Protein 6M33 (pdb70)

B-factor: mean 165.27, std 33.91, range [105.18, 269.13]

Organism: Homo sapiens (NCBI:txid9606)

Radius of gyration: 17.11 Å; Cα contacts (8 Å, |Δi|>4): 125; chains: 2; bounding box: 46×39×47 Å

Secondary structure (DSSP, 8-state):
-PPPHHHHHHHHHHHT-----SHHHHHHHHHHHHHHHHHHHHTT--HHHHHHHHHHHHHTT-HHHHHHHHHHHHHHHT-----HHHHHHHHHT-/-HHHHHHHHHHHHHHHHHHHHHHHTT----HHHHHHHHHHHHHT--HHHHHHHHHHHHHHHHHHH-

Sequence (160 aa):
SMASITQLFDDLCEALLPARSVNRKRAKRSLKKVAYNALFTNLFQARNKILMLSFDLRVGGLGPKADRLEELVEELEAAPLLVGSVLDLLVQLAAAAAAANLNAVRET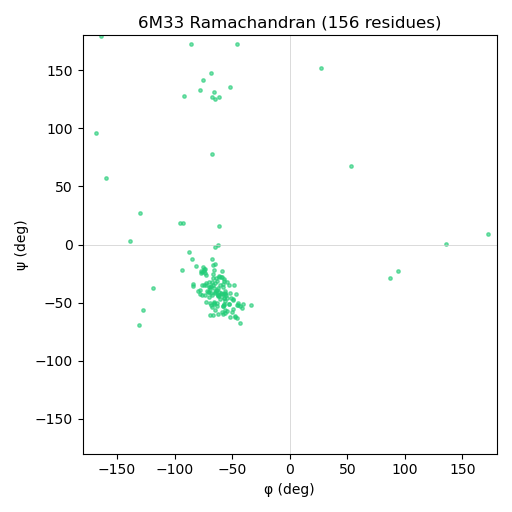MDVLLEISRILNTGLDMETLSICVRLCEQGINPEALSSVIKELRKATEALKA

Foldseek 3Di:
DDDDVVVVLLVVLVVPQPDVPDVSVVVSVVSSVCVVVVVVVVVPVACVLVLVVLVVCVVVVNPVVSVVSVVVVVVVVVDPPDPRVPRVVVSVVD/DVVVVVVVVVCVVVLVVVQVVCVVVPLVDDSVVVVVVVVCVVVPNDPVVVSVVVVVVVVVCVVVVD

Nearest PDB structures (foldseek):
  6m33-assembly1_A  TM=1.011E+00  e=8.907E-13  Homo sapiens
  9eoj-assembly1_D  TM=9.718E-01  e=5.049E-05  Xenopus laevis

Solvent-accessible surface area: 9918 Å² total; per-residue (Å²): 174,101,41,68,66,71,96,4,2,21,63,1,0,99,18,37,47,39,112,241,31,100,125,132,78,171,8,71,138,43,5,51,96,46,0,57,89,13,14,98,85,45,92,157,204,95,146,97,134,4,82,93,42,8,109,74,29,99,116,50,61,83,17,103,68,0,77,124,2,84,84,5,12,122,88,20,112,78,60,159,116,102,77,44,46,7,17,60,0,0,24,78,13,56,129,84,79,74,60,57,68,103,67,41,29,112,124,45,37,71,31,10,14,48,0,0,146,32,12,116,3,62,10,74,80,99,8,0,25,18,3,23,102,0,14,85,82,64,20,62,19,90,2,0,1,24,0,4,87,72,0,80,108,32,21,104,63,93,145,122

InterPro domains:
  IPR007259 Gamma-tubulin complex component protein [PTHR19302] (195-1817)
  IPR040457 Gamma tubulin complex component, C-terminal [PF04130] (1513-1816)
  IPR041470 Gamma tubulin complex component protein, N-terminal [PF17681] (353-621)
  IPR042241 Gamma tubulin complex component, C-terminal domain superfamily [G3DSA:1.20.120.1900] (1513-1815)
  IPR045818 Gamma-tubulin complex component 6, N-terminal [PF19340] (28-342)

GO terms:
  GO:0005813 centrosome (C, IDA)
  GO:0005829 cytosol (C, TAS)
  GO:0008017 microtubule binding (F, IDA)
  GO:0000931 gamma-tubulin ring complex (C, IDA)
  GO:0007020 microtubule nucleation (P, IDA)
  GO:0016020 membrane (C, HDA)

Structure (mmCIF, N/CA/C/O backbone):
data_6M33
#
_entry.id   6M33
#
_cell.length_a   69.466
_cell.length_b   69.466
_cell.length_c   118.186
_cell.angle_alpha   90.000
_cell.angle_beta   90.000
_cell.angle_gamma   120.000
#
_symmetry.space_group_name_H-M   'P 32 2 1'
#
loop_
_entity.id
_entity.type
_entity.pdbx_description
1 polymer 'Gamma-tubulin complex component 6'
2 polymer 'Mitotic-spindle organizing protein 1'
#
loop_
_atom_site.group_PDB
_atom_site.id
_atom_site.type_symbol
_atom_site.label_atom_id
_atom_site.label_alt_id
_atom_site.label_comp_id
_atom_site.label_asym_id
_atom_site.label_entity_id
_atom_site.label_seq_id
_atom_site.pdbx_PDB_ins_code
_atom_site.Cartn_x
_atom_site.Cartn_y
_atom_site.Cartn_z
_atom_site.occupancy
_atom_site.B_iso_or_equiv
_atom_site.auth_seq_id
_atom_site.auth_comp_id
_atom_site.auth_asym_id
_atom_site.auth_atom_id
_atom_site.pdbx_PDB_model_num
ATOM 1 N N . SER A 1 5 ? 36.04052 -13.79339 33.42015 1.000 191.25916 0 SER A N 1
ATOM 2 C CA . SER A 1 5 ? 35.57364 -15.07643 32.90495 1.000 193.40842 0 SER A CA 1
ATOM 3 C C . SER A 1 5 ? 35.47874 -15.03145 31.37619 1.000 190.64552 0 SER A C 1
ATOM 4 O O . SER A 1 5 ? 36.44995 -15.30412 30.65773 1.000 197.33690 0 SER A O 1
ATOM 7 N N . MET A 1 6 ? 34.31072 -14.68680 30.85517 1.000 191.63646 1 MET A N 1
ATOM 8 C CA . MET A 1 6 ? 34.25534 -14.45295 29.42820 1.000 181.92153 1 MET A CA 1
ATOM 9 C C . MET A 1 6 ? 35.04297 -13.19469 29.07018 1.000 175.75466 1 MET A C 1
ATOM 10 O O . MET A 1 6 ? 35.12566 -12.23573 29.84133 1.000 179.66041 1 MET A O 1
ATOM 15 N N . ALA A 1 7 ? 35.62994 -13.21701 27.87897 1.000 178.15203 2 ALA A N 1
ATOM 16 C CA . ALA A 1 7 ? 36.58618 -12.20295 27.46504 1.000 173.16401 2 ALA A CA 1
ATOM 17 C C . ALA A 1 7 ? 35.88987 -10.89705 27.10911 1.000 165.12054 2 ALA A C 1
ATOM 18 O O . ALA A 1 7 ? 34.79872 -10.88839 26.52775 1.000 160.59220 2 ALA A O 1
ATOM 20 N N . SER A 1 8 ? 36.53579 -9.79216 27.47771 1.000 161.20348 3 SER A N 1
ATOM 21 C CA . SER A 1 8 ? 36.11064 -8.46839 27.05317 1.000 149.69408 3 SER A CA 1
ATOM 22 C C . SER A 1 8 ? 35.93951 -8.42362 25.54303 1.000 143.40213 3 SER A C 1
ATOM 23 O O . SER A 1 8 ? 36.77276 -8.93509 24.78961 1.000 151.11337 3 SER A O 1
ATOM 26 N N . ILE A 1 9 ? 34.84102 -7.82164 25.08850 1.000 145.25799 4 ILE A N 1
ATOM 27 C CA . ILE A 1 9 ? 34.55502 -7.88365 23.66277 1.000 141.55864 4 ILE A CA 1
ATOM 28 C C . ILE A 1 9 ? 35.58127 -7.10928 22.85008 1.000 147.05265 4 ILE A C 1
ATOM 29 O O . ILE A 1 9 ? 35.68777 -7.31118 21.63390 1.000 146.70980 4 ILE A O 1
ATOM 34 N N . THR A 1 10 ? 36.32739 -6.21927 23.50575 1.000 141.89737 5 THR A N 1
ATOM 35 C CA . THR A 1 10 ? 37.59619 -5.73124 22.98228 1.000 143.97237 5 THR A CA 1
ATOM 36 C C . THR A 1 10 ? 38.46756 -6.87655 22.50638 1.000 151.97049 5 THR A C 1
ATOM 37 O O . THR A 1 10 ? 38.81410 -6.97471 21.32010 1.000 150.08301 5 THR A O 1
ATOM 41 N N . GLN A 1 11 ? 38.84249 -7.75244 23.43860 1.000 156.77564 6 GLN A N 1
ATOM 42 C CA . GLN A 1 11 ? 39.77352 -8.81502 23.10002 1.000 162.90675 6 GLN A CA 1
ATOM 43 C C . GLN A 1 11 ? 39.15978 -9.80568 22.12702 1.000 150.32648 6 GLN A C 1
ATOM 44 O O . GLN A 1 11 ? 39.89306 -10.44014 21.36516 1.000 153.08241 6 GLN A O 1
ATOM 50 N N . LEU A 1 12 ? 37.83292 -9.91975 22.10348 1.000 153.17866 7 LEU A N 1
ATOM 51 C CA . LEU A 1 12 ? 37.18836 -10.73344 21.07929 1.000 143.64190 7 LEU A CA 1
ATOM 52 C C . LEU A 1 12 ? 37.44375 -10.16494 19.68837 1.000 134.01576 7 LEU A C 1
ATOM 53 O O . LEU A 1 12 ? 37.90172 -10.87545 18.79018 1.000 135.64173 7 LEU A O 1
ATOM 58 N N . PHE A 1 13 ? 37.15062 -8.87957 19.49334 1.000 129.12022 8 PHE A N 1
ATOM 59 C CA . PHE A 1 13 ? 37.50817 -8.21978 18.24225 1.000 133.28064 8 PHE A CA 1
ATOM 60 C C . PHE A 1 13 ? 39.00029 -8.31920 17.94916 1.000 143.50797 8 PHE A C 1
ATOM 61 O O . PHE A 1 13 ? 39.39725 -8.53262 16.79810 1.000 142.35885 8 PHE A O 1
ATOM 69 N N . ASP A 1 14 ? 39.84585 -8.12948 18.96649 1.000 146.50454 9 ASP A N 1
ATOM 70 C CA . ASP A 1 14 ? 41.27535 -8.33702 18.75932 1.000 153.06527 9 ASP A CA 1
ATOM 71 C C . ASP A 1 14 ? 41.54294 -9.72739 18.21221 1.000 144.03539 9 ASP A C 1
ATOM 72 O O . ASP A 1 14 ? 42.33923 -9.89213 17.28622 1.000 144.03634 9 ASP A O 1
ATOM 77 N N . ASP A 1 15 ? 40.87945 -10.74134 18.77000 1.000 145.16618 10 ASP A N 1
ATOM 78 C CA . ASP A 1 15 ? 41.15141 -12.10699 18.35126 1.000 146.57413 10 ASP A CA 1
ATOM 79 C C . ASP A 1 15 ? 40.63955 -12.35828 16.95292 1.000 139.33916 10 ASP A C 1
ATOM 80 O O . ASP A 1 15 ? 41.29224 -13.05363 16.17229 1.000 142.83318 10 ASP A O 1
ATOM 85 N N . LEU A 1 16 ? 39.50397 -11.76046 16.61255 1.000 137.17654 11 LEU A N 1
ATOM 86 C CA . LEU A 1 16 ? 38.92859 -11.92325 15.28664 1.000 132.08539 11 LEU A CA 1
ATOM 87 C C . LEU A 1 16 ? 39.78283 -11.25641 14.21590 1.000 135.06010 11 LEU A C 1
ATOM 88 O O . LEU A 1 16 ? 39.95309 -11.80153 13.12271 1.000 135.93809 11 LEU A O 1
ATOM 93 N N . CYS A 1 17 ? 40.29293 -10.05932 14.49495 1.000 138.25209 12 CYS A N 1
ATOM 94 C CA . CYS A 1 17 ? 41.21854 -9.41395 13.57111 1.000 138.44970 12 CYS A CA 1
ATOM 95 C C . CYS A 1 17 ? 42.41653 -10.30321 13.33309 1.000 145.08249 12 CYS A C 1
ATOM 96 O O . CYS A 1 17 ? 42.76107 -10.61324 12.18650 1.000 154.48765 12 CYS A O 1
ATOM 99 N N . GLU A 1 18 ? 43.05526 -10.73385 14.42130 1.000 144.00740 13 GLU A N 1
ATOM 100 C CA . GLU A 1 18 ? 44.15338 -11.68579 14.33062 1.000 152.47812 13 GLU A CA 1
ATOM 101 C C . GLU A 1 18 ? 43.72271 -12.98286 13.65546 1.000 148.02618 13 GLU A C 1
ATOM 102 O O . GLU A 1 18 ? 44.51379 -13.59371 12.92322 1.000 141.58640 13 GLU A O 1
ATOM 108 N N . ALA A 1 19 ? 42.46512 -13.39588 13.87185 1.000 148.93822 14 ALA A N 1
ATOM 109 C CA . ALA A 1 19 ? 41.93870 -14.62791 13.28776 1.000 148.19614 14 ALA A CA 1
ATOM 110 C C . ALA A 1 19 ? 41.94099 -14.59811 11.76894 1.000 154.58190 14 ALA A C 1
ATOM 111 O O . ALA A 1 19 ? 42.00971 -15.65629 11.12950 1.000 163.77663 14 ALA A O 1
ATOM 113 N N . LEU A 1 20 ? 41.84062 -13.41402 11.16933 1.000 152.90881 15 LEU A N 1
ATOM 114 C CA . LEU A 1 20 ?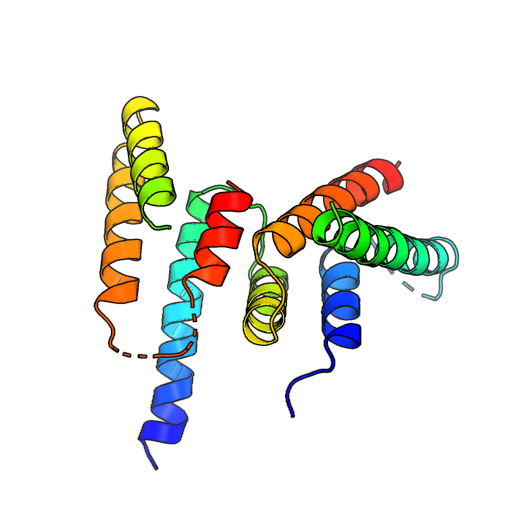 41.94929 -13.30091 9.72270 1.000 154.09727 15 LEU A CA 1
ATOM 115 C C . LEU A 1 20 ? 42.94736 -12.21766 9.35026 1.000 162.92688 15 LEU A C 1
ATOM 116 O O . LEU A 1 20 ? 42.85823 -11.60227 8.28277 1.000 168.22628 15 LEU A O 1
ATOM 121 N N . LEU A 1 21 ? 43.90298 -11.98542 10.22887 1.000 162.49647 16 LEU A N 1
ATOM 122 C CA . LEU A 1 21 ? 45.08108 -11.23158 9.85340 1.000 167.33429 16 LEU A CA 1
ATOM 123 C C . LEU A 1 21 ? 45.81153 -11.98978 8.74096 1.000 178.07513 16 LEU A C 1
ATOM 124 O O . LEU A 1 21 ? 46.06943 -13.19301 8.88820 1.000 182.08569 16 LEU A O 1
ATOM 129 N N . PRO A 1 22 ? 46.11549 -11.34725 7.60531 1.000 177.19761 17 PRO A N 1
ATOM 130 C CA . PRO A 1 22 ? 46.90167 -12.02942 6.55589 1.000 183.15550 17 PRO A CA 1
ATOM 131 C C . PRO A 1 22 ? 48.38553 -12.07365 6.90059 1.000 186.57522 17 PRO A C 1
ATOM 132 O O . PRO A 1 22 ? 48.97042 -11.06463 7.30392 1.000 188.55465 17 PRO A O 1
ATOM 136 N N . ALA A 1 23 ? 48.97989 -13.25996 6.74135 1.000 189.17850 18 ALA A N 1
ATOM 137 C CA . ALA A 1 23 ? 50.41884 -13.52746 6.93164 1.000 201.73597 18 ALA A CA 1
ATOM 138 C C . ALA A 1 23 ? 51.15589 -12.60482 7.91530 1.000 209.20280 18 ALA A C 1
ATOM 139 O O . ALA A 1 23 ? 50.83119 -12.53612 9.10433 1.000 208.08583 18 ALA A O 1
ATOM 141 N N . ARG A 1 31 ? 58.91172 -9.97570 15.25999 1.000 259.52342 26 ARG A N 1
ATOM 142 C CA . ARG A 1 31 ? 58.32766 -8.63799 15.23690 1.000 253.84614 26 ARG A CA 1
ATOM 143 C C . ARG A 1 31 ? 58.07567 -8.21480 13.78376 1.000 245.26837 26 ARG A C 1
ATOM 144 O O . ARG A 1 31 ? 58.47067 -8.91999 12.85458 1.000 249.91789 26 ARG A O 1
ATOM 152 N N . SER A 1 32 ? 57.39954 -7.08486 13.59371 1.000 244.05263 27 SER A N 1
ATOM 153 C CA . SER A 1 32 ? 57.16742 -6.50511 12.27288 1.000 234.58066 27 SER A CA 1
ATOM 154 C C . SER A 1 32 ? 56.72386 -5.05759 12.47004 1.000 224.89750 27 SER A C 1
ATOM 155 O O . SER A 1 32 ? 56.61770 -4.57101 13.59898 1.000 226.15668 27 SER A O 1
ATOM 158 N N . VAL A 1 33 ? 56.48284 -4.36390 11.35827 1.000 223.67198 28 VAL A N 1
ATOM 159 C CA . VAL A 1 33 ? 55.98078 -2.99256 11.39001 1.000 215.20574 28 VAL A CA 1
ATOM 160 C C . VAL A 1 33 ? 54.74770 -2.89203 10.50885 1.000 205.69327 28 VAL A C 1
ATOM 161 O O . VAL A 1 33 ? 53.68098 -2.46310 10.95812 1.000 199.30387 28 VAL A O 1
ATOM 165 N N . ASN A 1 34 ? 54.88968 -3.27126 9.24025 1.000 209.53638 29 ASN A N 1
ATOM 166 C CA . ASN A 1 34 ? 53.72864 -3.28591 8.36532 1.000 205.06443 29 ASN A CA 1
ATOM 167 C C . ASN A 1 34 ? 52.66890 -4.24529 8.88845 1.000 198.27159 29 ASN A C 1
ATOM 168 O O . ASN A 1 34 ? 51.47227 -3.96174 8.77817 1.000 191.70004 29 ASN A O 1
ATOM 173 N N . ARG A 1 35 ? 53.08337 -5.36137 9.49587 1.000 201.58625 30 ARG A N 1
ATOM 174 C CA . ARG A 1 35 ? 52.11214 -6.26651 10.10551 1.000 200.31432 30 ARG A CA 1
ATOM 175 C C . ARG A 1 35 ? 51.41471 -5.61016 11.28428 1.000 197.32216 30 ARG A C 1
ATOM 176 O O . ARG A 1 35 ? 50.21472 -5.81652 11.49992 1.000 189.37026 30 ARG A O 1
ATOM 184 N N . LYS A 1 36 ? 52.14996 -4.81900 12.06078 1.000 200.52338 31 LYS A N 1
ATOM 185 C CA . LYS A 1 36 ? 51.57011 -4.23365 13.26318 1.000 199.07086 31 LYS A CA 1
ATOM 186 C C . LYS A 1 36 ? 50.68349 -3.04280 12.92580 1.000 192.22615 31 LYS A C 1
ATOM 187 O O . LYS A 1 36 ? 49.58457 -2.90954 13.47529 1.000 186.65946 31 LYS A O 1
ATOM 193 N N . ARG A 1 37 ? 51.13625 -2.17811 12.01382 1.000 195.93336 32 ARG A N 1
ATOM 194 C CA . ARG A 1 37 ? 50.30035 -1.06648 11.57276 1.000 188.67486 32 ARG A CA 1
ATOM 195 C C . ARG A 1 37 ? 49.05186 -1.57573 10.86172 1.000 182.95963 32 ARG A C 1
ATOM 196 O O . ARG A 1 37 ? 47.99810 -0.92656 10.91187 1.000 182.82769 32 ARG A O 1
ATOM 204 N N . ALA A 1 38 ? 49.14603 -2.75062 10.23143 1.000 183.55199 33 ALA A N 1
ATOM 205 C CA . ALA A 1 38 ? 47.97914 -3.37248 9.61429 1.000 176.03545 33 ALA A CA 1
ATOM 206 C C . ALA A 1 38 ? 46.93955 -3.75803 10.66142 1.000 163.76267 33 ALA A C 1
ATOM 207 O O . ALA A 1 38 ? 45.77986 -3.33907 10.58238 1.000 155.96672 33 ALA A O 1
ATOM 209 N N . LYS A 1 39 ? 47.34010 -4.56496 11.64650 1.000 163.54619 34 LYS A N 1
ATOM 210 C CA . LYS A 1 39 ? 46.44519 -4.94005 12.74130 1.000 168.64259 34 LYS A CA 1
ATOM 211 C C . LYS A 1 39 ? 45.67827 -3.73169 13.28527 1.000 172.40646 34 LYS A C 1
ATOM 212 O O . LYS A 1 39 ? 44.44583 -3.76737 13.40418 1.000 168.77904 34 LYS A O 1
ATOM 218 N N . ARG A 1 40 ? 46.39688 -2.64314 13.60320 1.000 167.12364 35 ARG A N 1
ATOM 219 C CA . ARG A 1 40 ? 45.74855 -1.42464 14.09171 1.000 167.89643 35 ARG A CA 1
ATOM 220 C C . ARG A 1 40 ? 44.69090 -0.92069 13.11492 1.000 161.52866 35 ARG A C 1
ATOM 221 O O . ARG A 1 40 ? 43.61049 -0.47956 13.52840 1.000 161.27038 35 ARG A O 1
ATOM 229 N N . SER A 1 41 ? 44.98806 -0.96514 11.81500 1.000 167.64194 36 SER A N 1
ATOM 230 C CA . SER A 1 41 ? 43.99678 -0.56367 10.82715 1.000 157.12295 36 SER A CA 1
ATOM 231 C C . SER A 1 41 ? 42.91119 -1.62056 10.67327 1.000 144.44688 36 SER A C 1
ATOM 232 O O . SER A 1 41 ? 41.74465 -1.28039 10.44690 1.000 141.53406 36 SER A O 1
ATOM 235 N N . LEU A 1 42 ? 43.26545 -2.90754 10.78740 1.000 151.18257 37 LEU A N 1
ATOM 236 C CA . LEU A 1 42 ? 42.22554 -3.93127 10.79052 1.000 142.89275 37 LEU A CA 1
ATOM 237 C C . LEU A 1 42 ? 41.22670 -3.66807 11.89885 1.000 137.83142 37 LEU A C 1
ATOM 238 O O . LEU A 1 42 ? 40.01353 -3.74225 11.68386 1.000 132.95319 37 LEU A O 1
ATOM 243 N N . LYS A 1 43 ? 41.72347 -3.36904 13.10245 1.000 139.27496 38 LYS A N 1
ATOM 244 C CA . LYS A 1 43 ? 40.82493 -2.99646 14.19043 1.000 135.51650 38 LYS A CA 1
ATOM 245 C C . LYS A 1 43 ? 40.01881 -1.76437 13.82635 1.000 134.21636 38 LYS A C 1
ATOM 246 O O . LYS A 1 43 ? 38.81357 -1.70572 14.08597 1.000 130.34844 38 LYS A O 1
ATOM 252 N N . LYS A 1 44 ? 40.66430 -0.78210 13.19217 1.000 141.47907 39 LYS A N 1
ATOM 253 C CA . LYS A 1 44 ? 39.98575 0.46686 12.86503 1.000 137.20534 39 LYS A CA 1
ATOM 254 C C . LYS A 1 44 ? 38.89181 0.25625 11.82785 1.000 137.50355 39 LYS A C 1
ATOM 255 O O . LYS A 1 44 ? 37.84137 0.90566 11.90024 1.000 134.48196 39 LYS A O 1
ATOM 261 N N . VAL A 1 45 ? 39.08541 -0.66213 10.88024 1.000 136.17895 40 VAL A N 1
ATOM 262 C CA . VAL A 1 45 ? 37.96077 -0.98362 10.01052 1.000 140.83612 40 VAL A CA 1
ATOM 263 C C . VAL A 1 45 ? 36.89962 -1.72791 10.80660 1.000 145.16860 40 VAL A C 1
ATOM 264 O O . VAL A 1 45 ? 35.69940 -1.50739 10.62059 1.000 145.69342 40 VAL A O 1
ATOM 268 N N . ALA A 1 46 ? 37.32022 -2.59043 11.73352 1.000 145.29509 41 ALA A N 1
ATOM 269 C CA . ALA A 1 46 ? 36.35469 -3.40336 12.45693 1.000 132.77731 41 ALA A CA 1
ATOM 270 C C . ALA A 1 46 ? 35.45836 -2.53089 13.32298 1.000 130.98503 41 ALA A C 1
ATOM 271 O O . ALA A 1 46 ? 34.22437 -2.60680 13.23556 1.000 126.55303 41 ALA A O 1
ATOM 273 N N . TYR A 1 47 ? 36.06422 -1.66118 14.13930 1.000 131.36740 42 TYR A N 1
ATOM 274 C CA . TYR A 1 47 ? 35.27010 -0.86774 15.07236 1.000 134.80198 42 TYR A CA 1
ATOM 275 C C . TYR A 1 47 ? 34.41666 0.14490 14.33050 1.000 136.19477 42 TYR A C 1
ATOM 276 O O . TYR A 1 47 ? 33.19706 0.21641 14.53833 1.000 136.24224 42 TYR A O 1
ATOM 285 N N . ASN A 1 48 ? 35.03898 0.93245 13.45091 1.000 135.77149 43 ASN A N 1
ATOM 286 C CA . ASN A 1 48 ? 34.28501 1.96120 12.74899 1.000 133.29189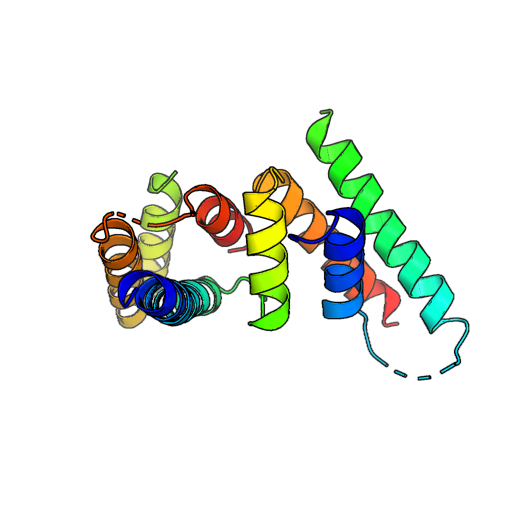 43 ASN A CA 1
ATOM 287 C C . ASN A 1 48 ? 33.14948 1.36726 11.93876 1.000 130.05608 43 ASN A C 1
ATOM 288 O O . ASN A 1 48 ? 32.14166 2.03692 11.70437 1.000 129.88708 43 ASN A O 1
ATOM 293 N N . ALA A 1 49 ? 33.29580 0.11924 11.49937 1.000 135.65340 44 ALA A N 1
ATOM 294 C CA . ALA A 1 49 ? 32.24641 -0.50141 10.71050 1.000 140.27063 44 ALA A CA 1
ATOM 295 C C . ALA A 1 49 ? 31.09727 -0.92080 11.59212 1.000 144.54715 44 ALA A C 1
ATOM 296 O O . ALA A 1 49 ? 29.93182 -0.73905 11.22606 1.000 148.53257 44 ALA A O 1
ATOM 298 N N . LEU A 1 50 ? 31.41071 -1.51405 12.74116 1.000 146.25780 45 LEU A N 1
ATOM 299 C CA . LEU A 1 50 ? 30.37520 -1.74970 13.73044 1.000 143.01165 45 LEU A CA 1
ATOM 300 C C . LEU A 1 50 ? 29.66608 -0.44234 14.04662 1.000 143.35914 45 LEU A C 1
ATOM 301 O O . LEU A 1 50 ? 28.43298 -0.36150 14.02940 1.000 143.82359 45 LEU A O 1
ATOM 306 N N . PHE A 1 51 ? 30.44396 0.61318 14.25492 1.000 135.75104 46 PHE A N 1
ATOM 307 C CA . PHE A 1 51 ? 29.88757 1.84033 14.79401 1.000 142.59505 46 PHE A CA 1
ATOM 308 C C . PHE A 1 51 ? 28.97299 2.52518 13.79229 1.000 147.83907 46 PHE A C 1
ATOM 309 O O . PHE A 1 51 ? 27.93825 3.08070 14.16783 1.000 154.30919 46 PHE A O 1
ATOM 317 N N . THR A 1 52 ? 29.32872 2.50510 12.51582 1.000 145.72754 47 THR A N 1
ATOM 318 C CA . THR A 1 52 ? 28.42782 3.10194 11.54318 1.000 161.01637 47 THR A CA 1
ATOM 319 C C . THR A 1 52 ? 27.14785 2.29040 11.44668 1.000 167.82572 47 THR A C 1
ATOM 320 O O . THR A 1 52 ? 26.04790 2.82594 11.64216 1.000 175.58245 47 THR A O 1
ATOM 324 N N . ASN A 1 53 ? 27.28219 0.98121 11.20738 1.000 163.36154 48 ASN A N 1
ATOM 325 C CA . ASN A 1 53 ? 26.12354 0.13039 10.97083 1.000 163.84455 48 ASN A CA 1
ATOM 326 C C . ASN A 1 53 ? 25.10750 0.23712 12.09970 1.000 163.37669 48 ASN A C 1
ATOM 327 O O . ASN A 1 53 ? 23.89963 0.14495 11.86228 1.000 167.17991 48 ASN A O 1
ATOM 332 N N . LEU A 1 54 ? 25.54687 0.46419 13.32738 1.000 160.41981 49 LEU A N 1
ATOM 333 C CA . LEU A 1 54 ? 24.55408 0.47605 14.38000 1.000 164.75433 49 LEU A CA 1
ATOM 334 C C . LEU A 1 54 ? 24.06539 1.89063 14.70243 1.000 170.55888 49 LEU A C 1
ATOM 335 O O . LEU A 1 54 ? 23.46446 2.10258 15.76454 1.000 178.04224 49 LEU A O 1
ATOM 340 N N . PHE A 1 55 ? 24.27600 2.86522 13.80394 1.000 173.03199 50 PHE A N 1
ATOM 341 C CA . PHE A 1 55 ? 23.72454 4.19571 14.07178 1.000 173.11134 50 PHE A CA 1
ATOM 342 C C . PHE A 1 55 ? 22.72224 4.63853 13.02105 1.000 175.53545 50 PHE A C 1
ATOM 343 O O . PHE A 1 55 ? 21.73230 5.30579 13.35490 1.000 181.52445 50 PHE A O 1
ATOM 351 N N . GLN A 1 56 ? 22.97197 4.30075 11.75880 1.000 180.17946 51 GLN A N 1
ATOM 352 C CA . GLN A 1 56 ? 22.00436 4.45044 10.66670 1.000 182.78851 51 GLN A CA 1
ATOM 353 C C . GLN A 1 56 ? 22.55720 3.69874 9.46878 1.000 172.83244 51 GLN A C 1
ATOM 354 O O . GLN A 1 56 ? 23.67757 3.19003 9.52031 1.000 163.92836 51 GLN A O 1
ATOM 360 N N . ALA A 1 71 ? 13.12264 -14.92663 10.88571 1.000 189.18874 66 ALA A N 1
ATOM 361 C CA . ALA A 1 71 ? 14.45028 -15.41381 11.25908 1.000 186.43100 66 ALA A CA 1
ATOM 362 C C . ALA A 1 71 ? 14.83522 -16.65712 10.44730 1.000 191.91921 66 ALA A C 1
ATOM 363 O O . ALA A 1 71 ? 15.73693 -16.62108 9.60002 1.000 184.56187 66 ALA A O 1
ATOM 365 N N . ARG A 1 72 ? 14.14036 -17.76313 10.72309 1.000 191.23062 67 ARG A N 1
ATOM 366 C CA . ARG A 1 72 ? 14.36051 -19.00331 9.98664 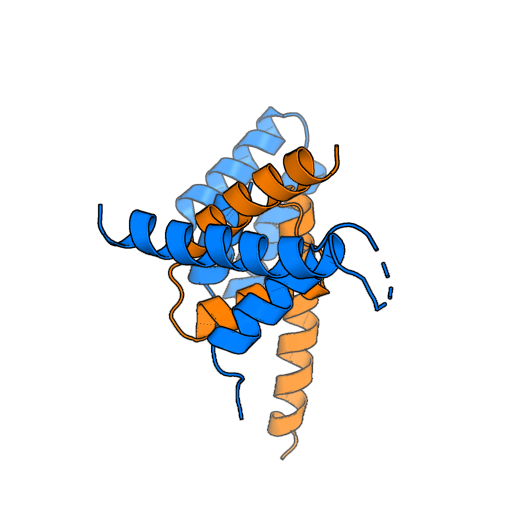1.000 193.80821 67 ARG A CA 1
ATOM 367 C C . ARG A 1 72 ? 13.74951 -18.95080 8.58809 1.000 193.12145 67 ARG A C 1
ATOM 368 O O . ARG A 1 72 ? 14.13891 -19.74541 7.72311 1.000 194.83382 67 ARG A O 1
ATOM 376 N N . ASN A 1 73 ? 12.80007 -18.03397 8.35634 1.000 198.35188 68 ASN A N 1
ATOM 377 C CA . ASN A 1 73 ? 12.31016 -17.73564 7.01050 1.000 194.74246 68 ASN A CA 1
ATOM 378 C C . ASN A 1 73 ? 13.45373 -17.69350 6.01309 1.000 181.01293 68 ASN A C 1
ATOM 379 O O . ASN A 1 73 ? 13.45494 -18.40651 5.00439 1.000 188.46358 68 ASN A O 1
ATOM 384 N N . LYS A 1 74 ? 14.44840 -16.86083 6.31242 1.000 188.18673 69 LYS A N 1
ATOM 385 C CA . LYS A 1 74 ? 15.59349 -16.69539 5.43043 1.000 177.21651 69 LYS A CA 1
ATOM 386 C C . LYS A 1 74 ? 16.28048 -18.02865 5.15596 1.000 163.23172 69 LYS A C 1
ATOM 387 O O . LYS A 1 74 ? 16.52701 -18.38371 4.00029 1.000 164.69012 69 LYS A O 1
ATOM 393 N N . ILE A 1 75 ? 16.56387 -18.80301 6.20194 1.000 164.81880 70 ILE A N 1
ATOM 394 C CA . ILE A 1 75 ? 17.37609 -19.99410 6.00014 1.000 160.50693 70 ILE A CA 1
ATOM 395 C C . ILE A 1 75 ? 16.60533 -21.10447 5.29188 1.000 170.36544 70 ILE A C 1
ATOM 396 O O . ILE A 1 75 ? 17.22173 -21.99549 4.69693 1.000 173.46592 70 ILE A O 1
ATOM 401 N N . LEU A 1 76 ? 15.27186 -21.08862 5.32335 1.000 167.25057 71 LEU A N 1
ATOM 402 C CA . LEU A 1 76 ? 14.55836 -22.04999 4.49354 1.000 168.47387 71 LEU A CA 1
ATOM 403 C C . LEU A 1 76 ? 14.58874 -21.61772 3.04065 1.000 167.36034 71 LEU A C 1
ATOM 404 O O . LEU A 1 76 ? 14.66637 -22.45963 2.13986 1.000 173.21459 71 LEU A O 1
ATOM 409 N N . MET A 1 77 ? 14.54357 -20.31091 2.80021 1.000 163.48397 72 MET A N 1
ATOM 410 C CA . MET A 1 77 ? 14.58583 -19.82328 1.43323 1.000 166.65251 72 MET A CA 1
ATOM 411 C C . MET A 1 77 ? 15.94032 -20.09637 0.80149 1.000 163.78234 72 MET A C 1
ATOM 412 O O . MET A 1 77 ? 16.02017 -20.34537 -0.40326 1.000 167.81269 72 MET A O 1
ATOM 417 N N . LEU A 1 78 ? 17.01060 -20.08266 1.59380 1.000 166.32942 73 LEU A N 1
ATOM 418 C CA . LEU A 1 78 ? 18.29620 -20.52605 1.07131 1.000 160.97509 73 LEU A CA 1
ATOM 419 C C . LEU A 1 78 ? 18.25920 -21.99765 0.68318 1.000 155.30768 73 LEU A C 1
ATOM 420 O O . LEU A 1 78 ? 18.62923 -22.35182 -0.44076 1.000 164.37233 73 LEU A O 1
ATOM 425 N N . SER A 1 79 ? 17.78371 -22.86987 1.57484 1.000 153.86687 74 SER A N 1
ATOM 426 C CA . SER A 1 79 ? 17.73631 -24.28542 1.21550 1.000 153.06766 74 SER A CA 1
ATOM 427 C C . SER A 1 79 ? 16.91591 -24.50385 -0.05225 1.000 151.42811 74 SER A C 1
ATOM 428 O O . SER A 1 79 ? 17.20380 -25.41726 -0.83788 1.000 152.91116 74 SER A O 1
ATOM 431 N N . PHE A 1 80 ? 15.93320 -23.63993 -0.29460 1.000 147.86021 75 PHE A N 1
ATOM 432 C CA . PHE A 1 80 ? 15.17779 -23.69758 -1.53843 1.000 155.75999 75 PHE A CA 1
ATOM 433 C C . PHE A 1 80 ? 16.06443 -23.40793 -2.74428 1.000 155.70584 75 PHE A C 1
ATOM 434 O O . PHE A 1 80 ? 15.93669 -24.05050 -3.79178 1.000 160.60470 75 PHE A O 1
ATOM 442 N N . ASP A 1 81 ? 16.97191 -22.44636 -2.61363 1.000 151.71333 76 ASP A N 1
ATOM 443 C CA . ASP A 1 81 ? 17.76502 -22.02876 -3.75872 1.000 152.50863 76 ASP A CA 1
ATOM 444 C C . ASP A 1 81 ? 18.77450 -23.09532 -4.16715 1.000 149.15932 76 ASP A C 1
ATOM 445 O O . ASP A 1 81 ? 18.99184 -23.32066 -5.36776 1.000 150.62563 76 ASP A O 1
ATOM 450 N N . LEU A 1 82 ? 19.41826 -23.75271 -3.19856 1.000 144.29937 77 LEU A N 1
ATOM 451 C CA . LEU A 1 82 ? 20.24295 -24.89818 -3.56660 1.000 147.03067 77 LEU A CA 1
ATOM 452 C C . LEU A 1 82 ? 19.41593 -25.94341 -4.29447 1.000 148.02575 77 LEU A C 1
ATOM 453 O O . LEU A 1 82 ? 19.89578 -26.60160 -5.22528 1.000 150.16864 77 LEU A O 1
ATOM 458 N N . ARG A 1 83 ? 18.16603 -26.10981 -3.88286 1.000 143.25423 78 ARG A N 1
ATOM 459 C CA . ARG A 1 83 ? 17.30944 -27.03192 -4.59926 1.000 140.19062 78 ARG A CA 1
ATOM 460 C C . ARG A 1 83 ? 17.11972 -26.55804 -6.02205 1.000 144.24183 78 ARG A C 1
ATOM 461 O O . ARG A 1 83 ? 17.20907 -27.34729 -6.96759 1.000 152.45922 78 ARG A O 1
ATOM 469 N N . VAL A 1 84 ? 16.90050 -25.25936 -6.20452 1.000 143.84370 79 VAL A N 1
ATOM 470 C CA . VAL A 1 84 ? 16.80073 -24.75420 -7.56418 1.000 145.98423 79 VAL A CA 1
ATOM 471 C C . VAL A 1 84 ? 18.18109 -24.63217 -8.18405 1.000 151.69005 79 VAL A C 1
ATOM 472 O O . VAL A 1 84 ? 18.30965 -24.69039 -9.41639 1.000 151.04927 79 VAL A O 1
ATOM 476 N N . GLY A 1 85 ? 19.22769 -24.51708 -7.35286 1.000 150.04005 80 GLY A N 1
ATOM 477 C CA . GLY A 1 85 ? 20.59067 -24.66979 -7.82168 1.000 154.00623 80 GLY A CA 1
ATOM 478 C C . GLY A 1 85 ? 20.95825 -26.05046 -8.34047 1.000 156.79547 80 GLY A C 1
ATOM 479 O O . GLY A 1 85 ? 22.08494 -26.25996 -8.80051 1.000 159.82811 80 GLY A O 1
ATOM 480 N N . GLY A 1 86 ? 20.03713 -27.00800 -8.28333 1.000 151.53142 81 GLY A N 1
ATOM 481 C CA . GLY A 1 86 ? 20.38945 -28.38919 -8.52426 1.000 153.69971 81 GLY A CA 1
ATOM 482 C C . GLY A 1 86 ? 20.87243 -29.14356 -7.29579 1.000 150.72732 81 GLY A C 1
ATOM 483 O O . GLY A 1 86 ? 20.66589 -30.36405 -7.21557 1.000 154.11778 81 GLY A O 1
ATOM 484 N N . LEU A 1 87 ? 21.48633 -28.43090 -6.32944 1.000 157.24102 82 LEU A N 1
ATOM 485 C CA . LEU A 1 87 ? 22.06907 -29.00751 -5.10707 1.000 150.94005 82 LEU A CA 1
ATOM 486 C C . LEU A 1 87 ? 20.95897 -29.56865 -4.22004 1.000 147.36855 82 LEU A C 1
ATOM 487 O O . LEU A 1 87 ? 20.53344 -28.97166 -3.23304 1.000 137.55322 82 LEU A O 1
ATOM 492 N N . GLY A 1 88 ? 20.47403 -30.74265 -4.58788 1.000 157.56289 83 GLY A N 1
ATOM 493 C CA . GLY A 1 88 ? 19.50699 -31.43940 -3.77696 1.000 165.68251 83 GLY A CA 1
ATOM 494 C C . GLY A 1 88 ? 20.10833 -31.94632 -2.47718 1.000 166.96231 83 GLY A C 1
ATOM 495 O O . GLY A 1 88 ? 19.66696 -31.57941 -1.38126 1.000 161.96373 83 GLY A O 1
ATOM 496 N N . PRO A 1 89 ? 21.14182 -32.82469 -2.58154 1.000 172.10009 84 PRO A N 1
ATOM 497 C CA . PRO A 1 89 ? 21.77429 -33.39547 -1.38020 1.000 171.43413 84 PRO A CA 1
ATOM 498 C C . PRO A 1 89 ? 21.97362 -32.42464 -0.22512 1.000 160.90430 84 PRO A C 1
ATOM 499 O O . PRO A 1 89 ? 21.55894 -32.71348 0.89781 1.000 162.02000 84 PRO A O 1
ATOM 503 N N . LYS A 1 90 ? 22.57916 -31.26815 -0.47701 1.000 158.42395 85 LYS A N 1
ATOM 504 C CA . LYS A 1 90 ? 22.84743 -30.33685 0.61480 1.000 156.03747 85 LYS A CA 1
ATOM 505 C C . LYS A 1 90 ? 21.56554 -29.71536 1.15876 1.000 157.22185 85 LYS A C 1
ATOM 506 O O . LYS A 1 90 ? 21.34128 -29.70003 2.37488 1.000 159.62256 85 LYS A O 1
ATOM 512 N N . ALA A 1 91 ? 20.72331 -29.17471 0.27645 1.000 160.11458 86 ALA A N 1
ATOM 513 C CA . ALA A 1 91 ? 19.43756 -28.63229 0.70744 1.000 156.74675 86 ALA A CA 1
ATOM 514 C C . ALA A 1 91 ? 18.69841 -29.60927 1.61365 1.000 157.48524 86 ALA A C 1
ATOM 515 O O . ALA A 1 91 ? 17.99781 -29.18589 2.54285 1.000 152.06635 86 ALA A O 1
ATOM 517 N N . ASP A 1 92 ? 18.84912 -30.91675 1.35436 1.000 156.67729 87 ASP A N 1
ATOM 518 C CA . ASP A 1 92 ? 18.36386 -31.94076 2.27227 1.000 164.68029 87 ASP A CA 1
ATOM 519 C C . ASP A 1 92 ? 19.07291 -31.83210 3.60976 1.000 166.20883 87 ASP A C 1
ATOM 520 O O . ASP A 1 92 ? 18.43669 -31.62247 4.64926 1.000 168.74383 87 ASP A O 1
ATOM 525 N N . ARG A 1 93 ? 20.40248 -31.96835 3.59228 1.000 171.58555 88 ARG A N 1
ATOM 526 C CA . ARG A 1 93 ? 21.17505 -31.90654 4.82651 1.000 160.57816 88 ARG A CA 1
ATOM 527 C C . ARG A 1 93 ? 20.85893 -30.64573 5.62950 1.000 146.69945 88 ARG A C 1
ATOM 528 O O . ARG A 1 93 ? 20.49795 -30.73311 6.80496 1.000 136.45665 88 ARG A O 1
ATOM 536 N N . LEU A 1 94 ? 20.91336 -29.47542 4.98585 1.000 147.84414 89 LEU A N 1
ATOM 537 C CA . LEU A 1 94 ? 20.79561 -28.19617 5.68465 1.000 144.24129 89 LEU A CA 1
ATOM 538 C C . LEU A 1 94 ? 19.50401 -28.08297 6.48573 1.000 150.29793 89 LEU A C 1
ATOM 539 O O . LEU A 1 94 ? 19.51175 -27.59247 7.61651 1.000 147.68413 89 LEU A O 1
ATOM 544 N N . GLU A 1 95 ? 18.36810 -28.45503 5.89936 1.000 144.14198 90 GLU A N 1
ATOM 545 C CA . GLU A 1 95 ? 17.13252 -28.28544 6.65447 1.000 156.76420 90 GLU A CA 1
ATOM 546 C C . GLU A 1 95 ? 17.02192 -29.32381 7.75526 1.000 165.16100 90 GLU A C 1
ATOM 547 O O . GLU A 1 95 ? 16.32352 -29.09707 8.75313 1.000 170.29553 90 GLU A O 1
ATOM 553 N N . GLU A 1 96 ? 17.70290 -30.45738 7.58285 1.000 163.46386 91 GLU A N 1
ATOM 554 C CA . GLU A 1 96 ? 17.88467 -31.39570 8.67887 1.000 166.94013 91 GLU A CA 1
ATOM 555 C C . GLU A 1 96 ? 18.66064 -30.75977 9.83186 1.000 162.85662 91 GLU A C 1
ATOM 556 O O . GLU A 1 96 ? 18.31133 -30.95108 11.00025 1.000 172.58426 91 GLU A O 1
ATOM 562 N N . LEU A 1 97 ? 19.69869 -29.97955 9.53411 1.000 171.20312 92 LEU A N 1
ATOM 563 C CA . LEU A 1 97 ? 20.49510 -29.41760 10.61884 1.000 157.76688 92 LEU A CA 1
ATOM 564 C C . LEU A 1 97 ? 19.76444 -28.30357 11.36564 1.000 155.21816 92 LEU A C 1
ATOM 565 O O . LEU A 1 97 ? 19.92256 -28.17858 12.58287 1.000 158.94111 92 LEU A O 1
ATOM 570 N N . VAL A 1 98 ? 18.95522 -27.49502 10.68322 1.000 159.39753 93 VAL A N 1
ATOM 571 C CA . VAL A 1 98 ? 18.25316 -26.42326 11.38653 1.000 155.67854 93 VAL A CA 1
ATOM 572 C C . VAL A 1 98 ? 17.00950 -26.95952 12.08410 1.000 164.01354 93 VAL A C 1
ATOM 573 O O . VAL A 1 98 ? 16.49484 -26.33128 13.01959 1.000 163.72243 93 VAL A O 1
ATOM 577 N N . GLU A 1 99 ? 16.53193 -28.12890 11.67861 1.000 157.84480 94 GLU A N 1
ATOM 578 C CA . GLU A 1 99 ? 15.52965 -28.80947 12.48354 1.000 175.25916 94 GLU A CA 1
ATOM 579 C C . GLU A 1 99 ? 16.16486 -29.49237 13.69061 1.000 179.53143 94 GLU A C 1
ATOM 580 O O . GLU A 1 99 ? 15.60606 -29.46152 14.79205 1.000 184.15926 94 GLU A O 1
ATOM 586 N N . GLU A 1 100 ? 17.34572 -30.08532 13.50506 1.000 182.44881 95 GLU A N 1
ATOM 587 C CA . GLU A 1 100 ? 18.03504 -30.78575 14.58217 1.000 180.82946 95 GLU A CA 1
ATOM 588 C C . GLU A 1 100 ? 18.62927 -29.82906 15.61327 1.000 170.72306 95 GLU A C 1
ATOM 589 O O . GLU A 1 100 ? 18.77756 -30.20331 16.77947 1.000 173.13512 95 GLU A O 1
ATOM 595 N N . LEU A 1 101 ? 18.94253 -28.59531 15.22694 1.000 176.81817 96 LEU A N 1
ATOM 596 C CA . LEU A 1 101 ? 19.43428 -27.62719 16.20257 1.000 169.01381 96 LEU A CA 1
ATOM 597 C C . LEU A 1 101 ? 18.35218 -27.27610 17.21932 1.000 178.78679 96 LEU A C 1
ATOM 598 O O . LEU A 1 101 ? 18.58099 -27.33212 18.43296 1.000 185.89616 96 LEU A O 1
ATOM 603 N N . GLU A 1 102 ? 17.16358 -26.91994 16.74709 1.000 177.79046 97 GLU A N 1
ATOM 604 C CA . GLU A 1 102 ? 16.11917 -26.43731 17.63752 1.000 182.95136 97 GLU A CA 1
ATOM 605 C C . GLU A 1 102 ? 15.26172 -27.53668 18.21573 1.000 185.52620 97 GLU A C 1
ATOM 606 O O . GLU A 1 102 ? 14.41894 -27.24333 19.06544 1.000 185.58674 97 GLU A O 1
ATOM 612 N N . ALA A 1 103 ? 15.44238 -28.78141 17.77151 1.000 184.15496 98 ALA A N 1
ATOM 613 C CA . ALA A 1 103 ? 14.81904 -29.91331 18.44863 1.000 189.82724 98 ALA A CA 1
ATOM 614 C C . ALA A 1 103 ? 15.39845 -30.13207 19.83519 1.000 193.01370 98 ALA A C 1
ATOM 615 O O . ALA A 1 103 ? 14.81765 -30.89349 20.61421 1.000 204.81349 98 ALA A O 1
ATOM 617 N N . ALA A 1 104 ? 16.53590 -29.46611 20.16212 1.000 196.32116 99 ALA A N 1
ATOM 618 C CA . ALA A 1 104 ? 17.21466 -29.47831 21.45551 1.000 197.69993 99 ALA A CA 1
ATOM 619 C C . ALA A 1 104 ? 16.70769 -28.33440 22.32812 1.000 200.77487 99 ALA A C 1
ATOM 620 O O . ALA A 1 104 ? 16.70395 -27.17903 21.88079 1.000 196.38633 99 ALA A O 1
ATOM 622 N N . PRO A 1 105 ? 16.27539 -28.61214 23.57138 1.000 202.90672 100 PRO A N 1
ATOM 623 C CA . PRO A 1 105 ? 15.86415 -27.58827 24.54412 1.000 208.52256 100 PRO A CA 1
ATOM 624 C C . PRO A 1 105 ? 16.99276 -26.61808 24.92390 1.000 204.85270 100 PRO A C 1
ATOM 625 O O . PRO A 1 105 ? 17.29876 -25.66656 24.19287 1.000 198.26472 100 PRO A O 1
ATOM 629 N N . LEU A 1 109 ? 21.33013 -24.82859 23.89251 1.000 214.11617 104 LEU A N 1
ATOM 630 C CA . LEU A 1 109 ? 21.07321 -24.47990 25.28464 1.000 220.12621 104 LEU A CA 1
ATOM 631 C C . LEU A 1 109 ? 21.52843 -23.05731 25.59027 1.000 215.26802 104 LEU A C 1
ATOM 632 O O . LEU A 1 109 ? 21.46881 -22.60747 26.74477 1.000 215.78446 104 LEU A O 1
ATOM 637 N N . LEU A 1 110 ? 22.01473 -22.36769 24.55899 1.000 214.03848 105 LEU A N 1
ATOM 638 C CA . LEU A 1 110 ? 22.52112 -21.00679 24.72328 1.000 205.69390 105 LEU A CA 1
ATOM 639 C C . LEU A 1 110 ? 22.55197 -20.24476 23.40386 1.000 188.96636 105 LEU A C 1
ATOM 640 O O . LEU A 1 110 ? 22.38265 -19.02715 23.38411 1.000 181.50376 105 LEU A O 1
ATOM 645 N N . VAL A 1 112 ? 20.59032 -18.69150 19.92706 1.000 150.21621 107 VAL A N 1
ATOM 646 C CA . VAL A 1 112 ? 21.40183 -18.90182 18.72931 1.000 150.10848 107 VAL A CA 1
ATOM 647 C C . VAL A 1 112 ? 20.63469 -18.53046 17.45386 1.000 148.67903 107 VAL A C 1
ATOM 648 O O . VAL A 1 112 ? 21.07401 -18.80539 16.33510 1.000 142.40933 107 VAL A O 1
ATOM 652 N N . GLY A 1 113 ? 19.46527 -17.92262 17.61537 1.000 152.56073 108 GLY A N 1
ATOM 653 C CA . GLY A 1 113 ? 18.89122 -17.19781 16.50167 1.000 143.31412 108 GLY A CA 1
ATOM 654 C C . GLY A 1 113 ? 19.88034 -16.20445 15.94214 1.000 133.93384 108 GLY A C 1
ATOM 655 O O . GLY A 1 113 ? 19.97848 -16.03212 14.72966 1.000 141.56567 108 GLY A O 1
ATOM 656 N N . SER A 1 114 ? 20.69542 -15.61004 16.81773 1.000 132.06098 109 SER A N 1
ATOM 657 C CA . SER A 1 114 ? 21.61811 -14.56384 16.38970 1.000 138.28683 109 SER A CA 1
ATOM 658 C C . SER A 1 114 ? 22.76701 -15.12327 15.56578 1.000 143.12918 109 SER A C 1
ATOM 659 O O . SER A 1 114 ? 23.17402 -14.49998 14.57459 1.000 148.27592 109 SER A O 1
ATOM 662 N N . VAL A 1 115 ? 23.31386 -16.28559 15.94316 1.000 143.12418 110 VAL A N 1
ATOM 663 C CA . VAL A 1 115 ? 24.38933 -16.84347 15.12261 1.000 137.54004 110 VAL A CA 1
ATOM 664 C C . VAL A 1 115 ? 23.87405 -17.22640 13.73538 1.000 130.90391 110 VAL A C 1
ATOM 665 O O . VAL A 1 115 ? 24.54670 -16.97581 12.72269 1.000 126.05767 110 VAL A O 1
ATOM 669 N N . LEU A 1 116 ? 22.67701 -17.82409 13.66238 1.000 123.15933 111 LEU A N 1
ATOM 670 C CA . LEU A 1 116 ? 22.08597 -18.12514 12.36268 1.000 124.48085 111 LEU A CA 1
ATOM 671 C C . LEU A 1 116 ? 21.91370 -16.86275 11.54211 1.000 129.57899 111 LEU A C 1
ATOM 672 O O . LEU A 1 116 ? 22.44586 -16.74866 10.42487 1.000 127.47468 111 LEU A O 1
ATOM 677 N N . ASP A 1 117 ? 21.16602 -15.90623 12.09356 1.000 126.83287 112 ASP A N 1
ATOM 678 C CA . ASP A 1 117 ? 21.08638 -14.54537 11.58257 1.000 138.13819 112 ASP A CA 1
ATOM 679 C C . ASP A 1 117 ? 22.42855 -14.11034 10.98155 1.000 131.02587 112 ASP A C 1
ATOM 680 O O . ASP A 1 117 ? 22.48609 -13.68056 9.82383 1.000 134.60327 112 ASP A O 1
ATOM 685 N N . LEU A 1 118 ? 23.52316 -14.25586 11.73105 1.000 136.13173 113 LEU A N 1
ATOM 686 C CA . LEU A 1 118 ? 24.82748 -13.92745 11.17048 1.000 128.52701 113 LEU A CA 1
ATOM 687 C C . LEU A 1 118 ? 25.19604 -14.87459 10.03773 1.000 123.52886 113 LEU A C 1
ATOM 688 O O . LEU A 1 118 ? 25.65199 -14.43348 8.98093 1.000 120.44206 113 LEU A O 1
ATOM 693 N N . LEU A 1 119 ? 25.07049 -16.18762 10.26231 1.000 124.13290 114 LEU A N 1
ATOM 694 C CA . LEU A 1 119 ? 25.40913 -17.13226 9.20107 1.000 127.26219 114 LEU A CA 1
ATOM 695 C C . LEU A 1 119 ? 24.59665 -16.86754 7.94091 1.000 132.54248 114 LEU A C 1
ATOM 696 O O . LEU A 1 119 ? 25.15731 -16.72730 6.84131 1.000 134.34700 114 LEU A O 1
ATOM 701 N N . VAL A 1 120 ? 23.27081 -16.78946 8.08077 1.000 128.86248 115 VAL A N 1
ATOM 702 C CA . VAL A 1 120 ? 22.43875 -16.42816 6.93812 1.000 122.14761 115 VAL A CA 1
ATOM 703 C C . VAL A 1 120 ? 22.82241 -15.07036 6.38570 1.000 121.50985 115 VAL A C 1
ATOM 704 O O . VAL A 1 120 ? 22.67793 -14.81126 5.19231 1.000 128.71469 115 VAL A O 1
ATOM 708 N N . GLN A 1 121 ? 23.35025 -14.19881 7.22622 1.000 123.96813 116 GLN A N 1
ATOM 709 C CA . GLN A 1 121 ? 23.87536 -12.94524 6.71959 1.000 125.88382 116 GLN A CA 1
ATOM 710 C C . GLN A 1 121 ? 25.08220 -13.17078 5.81671 1.000 117.93466 116 GLN A C 1
ATOM 711 O O . GLN A 1 121 ? 25.23609 -12.48999 4.79495 1.000 119.24323 116 GLN A O 1
ATOM 717 N N . LEU A 1 122 ? 25.96527 -14.09062 6.18242 1.000 114.78729 117 LEU A N 1
ATOM 718 C CA . LEU A 1 122 ? 27.20403 -14.24564 5.43566 1.000 126.68000 117 LEU A CA 1
ATOM 719 C C . LEU A 1 122 ? 27.10402 -15.27979 4.33731 1.000 128.23000 117 LEU A C 1
ATOM 720 O O . LEU A 1 122 ? 28.14325 -15.77185 3.87442 1.000 123.29675 117 LEU A O 1
ATOM 725 N N . ALA A 1 123 ? 25.88803 -15.62670 3.92668 1.000 131.96015 118 ALA A N 1
ATOM 726 C CA . ALA A 1 123 ? 25.67633 -16.66538 2.93433 1.000 130.18577 118 ALA A CA 1
ATOM 727 C C . ALA A 1 123 ? 26.16100 -16.20836 1.55949 1.000 131.89033 118 ALA A C 1
ATOM 728 O O . ALA A 1 123 ? 27.14517 -16.73896 1.02945 1.000 129.02305 118 ALA A O 1
ATOM 730 N N . ALA B 2 14 ? 27.28832 -31.54089 38.81660 1.000 246.73325 11 ALA B N 1
ATOM 731 C CA . ALA B 2 14 ? 27.84532 -32.88525 38.69818 1.000 255.94524 11 ALA B CA 1
ATOM 732 C C . ALA B 2 14 ? 28.01697 -33.26559 37.22411 1.000 254.99694 11 ALA B C 1
ATOM 733 O O . ALA B 2 14 ? 28.64681 -32.52870 36.46028 1.000 243.59940 11 ALA B O 1
ATOM 735 N N . ALA B 2 15 ? 27.43832 -34.40909 36.83134 1.000 252.38013 12 ALA B N 1
ATOM 736 C CA . ALA B 2 15 ? 27.62300 -34.92608 35.47538 1.000 248.99838 12 ALA B CA 1
ATOM 737 C C . ALA B 2 15 ? 27.08225 -33.97010 34.41266 1.000 242.70630 12 ALA B C 1
ATOM 738 O O . ALA B 2 15 ? 27.57027 -33.96335 33.27371 1.000 236.61447 12 ALA B O 1
ATOM 740 N N . ALA B 2 16 ? 26.08265 -33.15700 34.76027 1.000 249.33997 13 ALA B N 1
ATOM 741 C CA . ALA B 2 16 ? 25.54271 -32.19542 33.80967 1.000 247.10745 13 ALA B CA 1
ATOM 742 C C . ALA B 2 16 ? 26.47194 -31.00605 33.60106 1.000 252.96992 13 ALA B C 1
ATOM 743 O O . ALA B 2 16 ? 26.36319 -30.32226 32.57438 1.000 246.92086 13 ALA B O 1
ATOM 745 N N . ALA B 2 17 ? 27.38159 -30.74462 34.54579 1.000 256.61911 14 ALA B N 1
ATOM 746 C CA . ALA B 2 17 ? 28.36002 -29.67651 34.35412 1.000 254.40996 14 ALA B CA 1
ATOM 747 C C . ALA B 2 17 ? 29.25132 -29.95645 33.14789 1.000 251.23359 14 ALA B C 1
ATOM 748 O O . ALA B 2 17 ? 29.51172 -29.0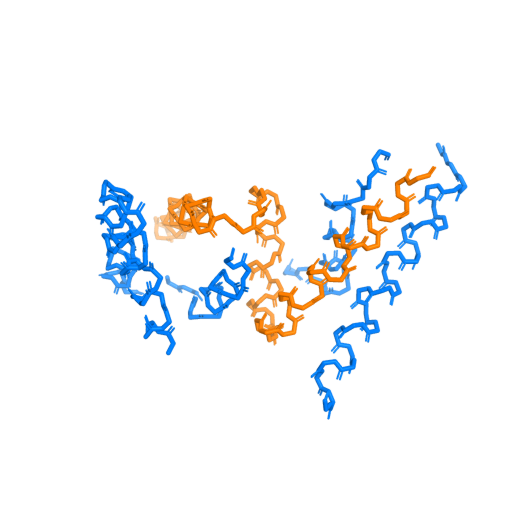5998 32.33314 1.000 243.30137 14 ALA B O 1
ATOM 750 N N . ALA B 2 18 ? 29.72207 -31.19904 33.01589 1.000 262.03615 15 ALA B N 1
ATOM 751 C CA . ALA B 2 18 ? 30.53393 -31.61681 31.87968 1.000 253.83015 15 ALA B CA 1
ATOM 752 C C . ALA B 2 18 ? 29.68462 -32.02256 30.68398 1.000 244.95547 15 ALA B C 1
ATOM 753 O O . ALA B 2 18 ? 30.07915 -31.77950 29.53816 1.000 238.07624 15 ALA B O 1
ATOM 755 N N . ALA B 2 19 ? 28.52632 -32.64508 30.93141 1.000 251.77862 16 ALA B N 1
ATOM 756 C CA . ALA B 2 19 ? 27.59775 -32.95974 29.85149 1.000 246.65189 16 ALA B CA 1
ATOM 757 C C . ALA B 2 19 ? 27.15340 -31.71218 29.10726 1.000 234.00817 16 ALA B C 1
ATOM 758 O O . ALA B 2 19 ? 26.72444 -31.81362 27.95542 1.000 232.06216 16 ALA B O 1
ATOM 760 N N . ASN B 2 20 ? 27.24149 -30.54078 29.73872 1.000 233.86642 17 ASN B N 1
ATOM 761 C CA . ASN B 2 20 ? 27.03593 -29.29780 29.00597 1.000 237.53474 17 ASN B CA 1
ATOM 762 C C . ASN B 2 20 ? 28.15381 -29.06494 27.99560 1.000 238.93363 17 ASN B C 1
ATOM 763 O O . ASN B 2 20 ? 27.89164 -28.67415 26.85130 1.000 234.16751 17 ASN B O 1
ATOM 768 N N . LEU B 2 21 ? 29.40699 -29.30262 28.40019 1.000 241.73300 18 LEU B N 1
ATOM 769 C CA . LEU B 2 21 ? 30.53871 -29.03250 27.51768 1.000 238.29679 18 LEU B CA 1
ATOM 770 C C . LEU B 2 21 ? 30.49179 -29.90160 26.26442 1.000 237.39805 18 LEU B C 1
ATOM 771 O O . LEU B 2 21 ? 30.93504 -29.47114 25.19126 1.000 233.21108 18 LEU B O 1
ATOM 776 N N . ASN B 2 22 ? 29.94399 -31.11605 26.37573 1.000 238.80245 19 ASN B N 1
ATOM 777 C CA . ASN B 2 22 ? 29.85154 -32.00194 25.21848 1.000 233.23154 19 ASN B CA 1
ATOM 778 C C . ASN B 2 22 ? 28.77421 -31.53870 24.24894 1.000 216.95338 19 ASN B C 1
ATOM 779 O O . ASN B 2 22 ? 28.98313 -31.55242 23.02928 1.000 215.26870 19 ASN B O 1
ATOM 784 N N . ALA B 2 23 ? 27.61350 -31.13752 24.77420 1.000 224.48448 20 ALA B N 1
ATOM 785 C CA . ALA B 2 23 ? 26.54215 -30.63743 23.92154 1.000 213.49796 20 ALA B CA 1
ATOM 786 C C . ALA B 2 23 ? 27.01350 -29.44795 23.09565 1.000 201.84498 20 ALA B C 1
ATOM 787 O O . ALA B 2 23 ? 26.86422 -29.43286 21.86773 1.000 201.21524 20 ALA B O 1
ATOM 789 N N . VAL B 2 24 ? 27.61568 -28.45206 23.75039 1.000 207.37162 21 VAL B N 1
ATOM 790 C CA . VAL B 2 24 ? 28.06136 -27.27468 23.01746 1.000 199.53171 21 VAL B CA 1
ATOM 791 C C . VAL B 2 24 ? 29.19876 -27.61786 22.06731 1.000 202.19669 21 VAL B C 1
ATOM 792 O O . VAL B 2 24 ? 29.34694 -26.97937 21.02442 1.000 195.32589 21 VAL B 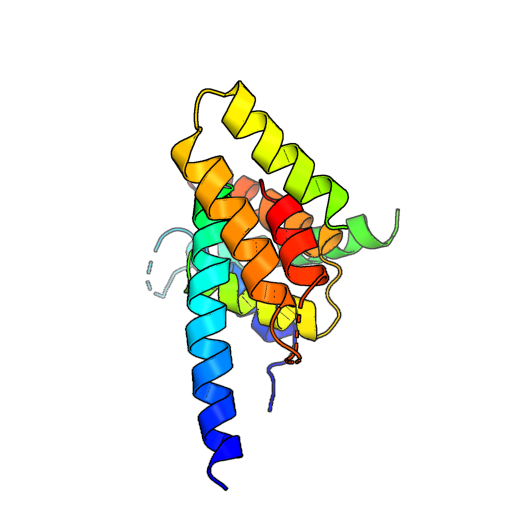O 1
ATOM 796 N N . ARG B 2 25 ? 30.00580 -28.62908 22.38083 1.000 195.33606 22 ARG B N 1
ATOM 797 C CA . ARG B 2 25 ? 30.98109 -29.09187 21.40050 1.000 200.04592 22 ARG B CA 1
ATOM 798 C C . ARG B 2 25 ? 30.29070 -29.72401 20.20022 1.000 199.74074 22 ARG B C 1
ATOM 799 O O . ARG B 2 25 ? 30.44814 -29.25815 19.06429 1.000 194.32335 22 ARG B O 1
ATOM 807 N N . GLU B 2 26 ? 29.53205 -30.80185 20.43494 1.000 201.06650 23 GLU B N 1
ATOM 808 C CA . GLU B 2 26 ? 28.78360 -31.44152 19.35770 1.000 200.90889 23 GLU B CA 1
ATOM 809 C C . GLU B 2 26 ? 27.98090 -30.41641 18.56940 1.000 196.94548 23 GLU B C 1
ATOM 810 O O . GLU B 2 26 ? 28.02060 -30.39276 17.33202 1.000 194.97700 23 GLU B O 1
ATOM 816 N N . THR B 2 27 ? 27.27725 -29.52624 19.27178 1.000 195.90187 24 THR B N 1
ATOM 817 C CA . THR B 2 27 ? 26.41802 -28.58963 18.55818 1.000 192.52635 24 THR B CA 1
ATOM 818 C C . THR B 2 27 ? 27.22257 -27.47201 17.89718 1.000 183.91092 24 THR B C 1
ATOM 819 O O . THR B 2 27 ? 26.75605 -26.86174 16.92686 1.000 178.82975 24 THR B O 1
ATOM 823 N N . MET B 2 28 ? 28.42319 -27.18390 18.39798 1.000 185.21506 25 MET B N 1
ATOM 824 C CA . MET B 2 28 ? 29.28514 -26.25447 17.68273 1.000 173.83719 25 MET B CA 1
ATOM 825 C C . MET B 2 28 ? 29.76088 -26.87740 16.38076 1.000 174.55315 25 MET B C 1
ATOM 826 O O . MET B 2 28 ? 29.89159 -26.18631 15.36257 1.000 169.40404 25 MET B O 1
ATOM 831 N N . ASP B 2 29 ? 29.99783 -28.19391 16.39850 1.000 177.53145 26 ASP B N 1
ATOM 832 C CA . ASP B 2 29 ? 30.39173 -28.90324 15.18787 1.000 179.26973 26 ASP B CA 1
ATOM 833 C C . ASP B 2 29 ? 29.30720 -28.84316 14.12121 1.000 176.13201 26 ASP B C 1
ATOM 834 O O . ASP B 2 29 ? 29.60908 -28.73422 12.92367 1.000 180.35289 26 ASP B O 1
ATOM 839 N N . VAL B 2 30 ? 28.04017 -28.90745 14.52585 1.000 178.72721 27 VAL B N 1
ATOM 840 C CA . VAL B 2 30 ? 27.00417 -29.04639 13.51282 1.000 171.25479 27 VAL B CA 1
ATOM 841 C C . VAL B 2 30 ? 26.68747 -27.71216 12.85804 1.000 149.85059 27 VAL B C 1
ATOM 842 O O . VAL B 2 30 ? 26.49851 -27.64760 11.64523 1.000 157.74607 27 VAL B O 1
ATOM 846 N N . LEU B 2 31 ? 26.63212 -26.62028 13.59904 1.000 149.77088 28 LEU B N 1
ATOM 847 C CA . LEU B 2 31 ? 26.30536 -25.40257 12.87162 1.000 145.83003 28 LEU B CA 1
ATOM 848 C C . LEU B 2 31 ? 27.53847 -24.75955 12.25331 1.000 144.45310 28 LEU B C 1
ATOM 849 O O . LEU B 2 31 ? 27.40252 -23.84611 11.42898 1.000 135.14369 28 LEU B O 1
ATOM 854 N N . LEU B 2 32 ? 28.73373 -25.20925 12.64101 1.000 152.06422 29 LEU B N 1
ATOM 855 C CA . LEU B 2 32 ? 29.90845 -24.98128 11.80625 1.000 151.02065 29 LEU B CA 1
ATOM 856 C C . LEU B 2 32 ? 29.66705 -25.57912 10.42861 1.000 148.89196 29 LEU B C 1
ATOM 857 O O . LEU B 2 32 ? 29.81625 -24.91547 9.39452 1.000 135.23923 29 LEU B O 1
ATOM 862 N N . GLU B 2 33 ? 29.28574 -26.85796 10.42028 1.000 152.41043 30 GLU B N 1
ATOM 863 C CA . GLU B 2 33 ? 28.95753 -27.57244 9.19594 1.000 149.86171 30 GLU B CA 1
ATOM 864 C C . GLU B 2 33 ? 27.93179 -26.80853 8.36646 1.000 137.66576 30 GLU B C 1
ATOM 865 O O . GLU B 2 33 ? 28.07561 -26.69382 7.14648 1.000 140.97297 30 GLU B O 1
ATOM 871 N N . ILE B 2 34 ? 26.90759 -26.23425 9.00459 1.000 134.34103 31 ILE B N 1
ATOM 872 C CA . ILE B 2 34 ? 25.96307 -25.48148 8.18174 1.000 140.95308 31 ILE B CA 1
ATOM 873 C C . ILE B 2 34 ? 26.60527 -24.17836 7.72438 1.000 141.67879 31 ILE B C 1
ATOM 874 O O . ILE B 2 34 ? 26.30063 -23.68635 6.63636 1.000 136.51341 31 ILE B O 1
ATOM 879 N N . SER B 2 35 ? 27.48336 -23.58083 8.54164 1.000 143.62030 32 SER B N 1
ATOM 880 C CA . SER B 2 35 ? 28.23067 -22.42083 8.06075 1.000 143.80957 32 SER B CA 1
ATOM 881 C C . SER B 2 35 ? 29.02310 -22.77204 6.81962 1.000 151.32803 32 SER B C 1
ATOM 882 O O . SER B 2 35 ? 29.07283 -21.98892 5.86268 1.000 153.37721 32 SER B O 1
ATOM 885 N N . ARG B 2 36 ? 29.65457 -23.94799 6.81791 1.000 149.48952 33 ARG B N 1
ATOM 886 C CA . ARG B 2 36 ? 30.37699 -24.37185 5.62857 1.000 146.19120 33 ARG B CA 1
ATOM 887 C C . ARG B 2 36 ? 29.42519 -24.52623 4.45369 1.000 144.02673 33 ARG B C 1
ATOM 888 O O . ARG B 2 36 ? 29.71883 -24.05895 3.34975 1.000 149.67830 33 ARG B O 1
ATOM 896 N N . ILE B 2 37 ? 28.26108 -25.14164 4.68280 1.000 145.12819 34 ILE B N 1
ATOM 897 C CA . ILE B 2 37 ? 27.28735 -25.33337 3.60688 1.000 146.74300 34 ILE B CA 1
ATOM 898 C C . ILE B 2 37 ? 26.92672 -23.99146 2.96782 1.000 146.08360 34 ILE B C 1
ATOM 899 O O . ILE B 2 37 ? 27.12786 -23.77950 1.76579 1.000 143.88739 34 ILE B O 1
ATOM 904 N N . LEU B 2 38 ? 26.40231 -23.05817 3.77352 1.000 149.15496 35 LEU B N 1
ATOM 905 C CA . LEU B 2 38 ? 25.99442 -21.73815 3.29302 1.000 147.30827 35 LEU B CA 1
ATOM 906 C C . LEU B 2 38 ? 27.14361 -20.91399 2.72460 1.000 144.27879 35 LEU B C 1
ATOM 907 O O . LEU B 2 38 ? 26.92833 -19.76583 2.31416 1.000 142.51293 35 LEU B O 1
ATOM 912 N N . ASN B 2 39 ? 28.35941 -21.45644 2.72963 1.000 143.52662 36 ASN B N 1
ATOM 913 C CA . ASN B 2 39 ? 29.52157 -20.75783 2.18897 1.000 148.18795 36 ASN B CA 1
ATOM 914 C C . ASN B 2 39 ? 29.65246 -19.36233 2.80921 1.000 145.42659 36 ASN B C 1
ATOM 915 O O . ASN B 2 39 ? 29.47330 -18.32808 2.15421 1.000 142.35221 36 ASN B O 1
ATOM 920 N N . THR B 2 40 ? 29.95255 -19.36783 4.11321 1.000 152.48884 37 THR B N 1
ATOM 921 C CA . THR B 2 40 ? 30.12832 -18.12631 4.86249 1.000 139.45005 37 THR B CA 1
ATOM 922 C C . THR B 2 40 ? 31.57513 -17.68662 4.92472 1.000 141.40545 37 THR B C 1
ATOM 923 O O . THR B 2 40 ? 31.84475 -16.50615 5.15604 1.000 148.31453 37 THR B O 1
ATOM 927 N N . GLY B 2 41 ? 32.50569 -18.60463 4.73499 1.000 133.90266 38 GLY B N 1
ATOM 928 C CA . GLY B 2 41 ? 33.90799 -18.31355 4.84868 1.000 134.28491 38 GLY B CA 1
ATOM 929 C C . GLY B 2 41 ? 34.49632 -18.59698 6.21229 1.000 136.44466 38 GLY B C 1
ATOM 930 O O . GLY B 2 41 ? 35.70960 -18.82192 6.31568 1.000 140.61639 38 GLY B O 1
ATOM 931 N N . LEU B 2 42 ? 33.66696 -18.61931 7.25195 1.000 138.49185 39 LEU B N 1
ATOM 932 C CA . LEU B 2 42 ? 34.17408 -18.78230 8.60577 1.000 135.73748 39 LEU B CA 1
ATOM 933 C C . LEU B 2 42 ? 34.76412 -20.16637 8.82830 1.000 139.51260 39 LEU B C 1
ATOM 934 O O . LEU B 2 42 ? 34.10691 -21.18622 8.57278 1.000 136.16322 39 LEU B O 1
ATOM 939 N N . ASP B 2 43 ? 36.00833 -20.18575 9.31565 1.000 135.85222 40 ASP B N 1
ATOM 940 C CA . ASP B 2 43 ? 36.63173 -21.38301 9.85514 1.000 145.56258 40 ASP B CA 1
ATOM 941 C C . ASP B 2 43 ? 36.26185 -21.54119 11.33520 1.000 147.99987 40 ASP B C 1
ATOM 942 O O . ASP B 2 43 ? 35.61611 -20.67568 11.93712 1.000 143.47746 40 ASP B O 1
ATOM 947 N N . MET B 2 44 ? 36.64712 -22.68485 11.91743 1.000 156.41440 41 MET B N 1
ATOM 948 C CA . MET B 2 44 ? 36.21888 -23.01123 13.27973 1.000 155.12066 41 MET B CA 1
ATOM 949 C C . MET B 2 44 ? 36.62328 -21.92035 14.25431 1.000 148.36506 41 MET B C 1
ATOM 950 O O . MET B 2 44 ? 35.77856 -21.34477 14.95038 1.000 138.58006 41 MET B O 1
ATOM 955 N N . GLU B 2 45 ? 37.92452 -21.62311 14.29880 1.000 151.37541 42 GLU B N 1
ATOM 956 C CA . GLU B 2 45 ? 38.45063 -20.58100 15.16840 1.000 158.16840 42 GLU B CA 1
ATOM 957 C C . GLU B 2 45 ? 37.60319 -19.32328 15.08910 1.000 141.76575 42 GLU B C 1
ATOM 958 O O . GLU B 2 45 ? 36.95864 -18.93315 16.07239 1.000 137.44346 42 GLU B O 1
ATOM 964 N N . THR B 2 46 ? 37.55742 -18.70965 13.90255 1.000 145.63541 43 THR B N 1
ATOM 965 C CA . THR B 2 46 ? 36.82230 -17.46013 13.76137 1.000 142.01955 43 THR B CA 1
ATOM 966 C C . THR B 2 46 ? 35.36169 -17.64273 14.13822 1.000 139.73774 43 THR B C 1
ATOM 967 O O . THR B 2 46 ? 34.78813 -16.79787 14.83505 1.000 143.66786 43 THR B O 1
ATOM 971 N N . LEU B 2 47 ? 34.74736 -18.74694 13.70325 1.000 137.09083 44 LEU B N 1
ATOM 972 C CA . LEU B 2 47 ? 33.34511 -18.97708 14.02418 1.000 136.55502 44 LEU B CA 1
ATOM 973 C C . LEU B 2 47 ? 33.11268 -18.78239 15.51101 1.000 135.60231 44 LEU B C 1
ATOM 974 O O . LEU B 2 47 ? 32.30253 -17.94540 15.92581 1.000 135.34078 44 LEU B O 1
ATOM 979 N N . SER B 2 48 ? 33.86981 -19.52318 16.32441 1.000 138.24810 45 SER B N 1
ATOM 980 C CA . SER B 2 48 ? 33.74884 -19.43673 17.77742 1.000 138.76925 45 SER B CA 1
ATOM 981 C C . SER B 2 48 ? 33.82645 -17.99429 18.27367 1.000 131.89771 45 SER B C 1
ATOM 982 O O . SER B 2 48 ? 33.00987 -17.57249 19.10489 1.000 125.45278 45 SER B O 1
ATOM 985 N N . ILE B 2 49 ? 34.80471 -17.22381 17.77272 1.000 125.53709 46 ILE B N 1
ATOM 986 C CA . ILE B 2 49 ? 34.91404 -15.81928 18.15486 1.000 118.27756 46 ILE B CA 1
ATOM 987 C C . ILE B 2 49 ? 33.55956 -15.15250 18.00697 1.000 123.63905 46 ILE B C 1
ATOM 988 O O . ILE B 2 49 ? 33.06750 -14.44751 18.90178 1.000 121.67218 46 ILE B O 1
ATOM 993 N N . CYS B 2 50 ? 32.93090 -15.39293 16.86120 1.000 121.72220 47 CYS B N 1
ATOM 994 C CA . CYS B 2 50 ? 31.68300 -14.72102 16.53881 1.000 128.10450 47 CYS B CA 1
ATOM 995 C C . CYS B 2 50 ? 30.55037 -15.21105 17.41406 1.000 121.85362 47 CYS B C 1
ATOM 996 O O . CYS B 2 50 ? 29.62071 -14.45280 17.71702 1.000 113.86358 47 CYS B O 1
ATOM 999 N N . VAL B 2 51 ? 30.60535 -16.48355 17.80678 1.000 131.29167 48 VAL B N 1
ATOM 1000 C CA . VAL B 2 51 ? 29.63873 -17.00418 18.76315 1.000 131.12824 48 VAL B CA 1
ATOM 1001 C C . VAL B 2 51 ? 29.74148 -16.23306 20.07075 1.000 131.33608 48 VAL B C 1
ATOM 1002 O O . VAL B 2 51 ? 28.73215 -15.79624 20.65129 1.000 130.50432 48 VAL B O 1
ATOM 1006 N N . ARG B 2 52 ? 30.96999 -16.04191 20.54332 1.000 125.17604 49 ARG B N 1
ATOM 1007 C CA . ARG B 2 52 ? 31.17411 -15.25366 21.74064 1.000 129.03936 49 ARG B CA 1
ATOM 1008 C C . ARG B 2 52 ? 30.60540 -13.85366 21.55986 1.000 128.55222 49 ARG B C 1
ATOM 1009 O O . ARG B 2 52 ? 29.67658 -13.45813 22.27403 1.000 128.72187 49 ARG B O 1
ATOM 1017 N N . LEU B 2 53 ? 31.11490 -13.11280 20.56705 1.000 127.80937 50 LEU B N 1
ATOM 1018 C CA . LEU B 2 53 ? 30.61726 -11.76826 20.28531 1.000 128.28115 50 LEU B CA 1
ATOM 1019 C C . LEU B 2 53 ? 29.09223 -11.70900 20.30110 1.000 124.92346 50 LEU B C 1
ATOM 1020 O O . LEU B 2 53 ? 28.49456 -10.89336 21.01229 1.000 119.03718 50 LEU B O 1
ATOM 1025 N N . CYS B 2 54 ? 28.45351 -12.60645 19.54588 1.000 127.99537 51 CYS B N 1
ATOM 1026 C CA . CYS B 2 54 ? 26.99695 -12.68726 19.52271 1.000 133.57123 51 CYS B CA 1
ATOM 1027 C C . CYS B 2 54 ? 26.42138 -12.80784 20.90776 1.000 140.33913 51 CYS B C 1
ATOM 1028 O O . CYS B 2 54 ? 25.49477 -12.07326 21.27018 1.000 140.12867 51 CYS B O 1
ATOM 1031 N N . GLU B 2 55 ? 26.93648 -13.76051 21.68490 1.000 142.16583 52 GLU B N 1
ATOM 1032 C CA . GLU B 2 55 ? 26.39239 -14.00412 23.01644 1.000 148.62088 52 GLU B CA 1
ATOM 1033 C C . GLU B 2 55 ? 26.61739 -12.83880 23.96614 1.000 138.25416 52 GLU B C 1
ATOM 1034 O O . GLU B 2 55 ? 25.87122 -12.70027 24.93596 1.000 143.06068 52 GLU B O 1
ATOM 1040 N N . GLN B 2 56 ? 27.60021 -11.98862 23.69909 1.000 137.16977 53 GLN B N 1
ATOM 1041 C CA . GLN B 2 56 ? 27.77522 -10.79534 24.50596 1.000 141.55070 53 GLN B CA 1
ATOM 1042 C C . GLN B 2 56 ? 26.76921 -9.70373 24.15971 1.000 148.51005 53 GLN B C 1
ATOM 1043 O O . GLN B 2 56 ? 26.47381 -8.85777 25.01216 1.000 161.36688 53 GLN B O 1
ATOM 1049 N N . GLY B 2 57 ? 26.22968 -9.70055 22.94516 1.000 144.81117 54 GLY B N 1
ATOM 1050 C CA . GLY B 2 57 ? 25.22603 -8.70929 22.60037 1.000 148.79579 54 GLY B CA 1
ATOM 1051 C C . GLY B 2 57 ? 25.47800 -8.12658 21.22929 1.000 147.21256 54 GLY B C 1
ATOM 1052 O O . GLY B 2 57 ? 24.75458 -7.25080 20.73581 1.000 147.70427 54 GLY B O 1
ATOM 1053 N N . ILE B 2 58 ? 26.53004 -8.61874 20.59512 1.000 145.17249 55 ILE B N 1
ATOM 1054 C CA . ILE B 2 58 ? 26.85019 -8.10549 19.28413 1.000 141.82303 55 ILE B CA 1
ATOM 1055 C C . ILE B 2 58 ? 25.71942 -8.47809 18.34549 1.000 143.04822 55 ILE B C 1
ATOM 1056 O O . ILE B 2 58 ? 25.28168 -9.63505 18.30104 1.000 145.33405 55 ILE B O 1
ATOM 1061 N N . ASN B 2 59 ? 25.16518 -7.46490 17.68864 1.000 141.39946 56 ASN B N 1
ATOM 1062 C CA . ASN B 2 59 ? 24.08073 -7.64709 16.72991 1.000 135.31721 56 ASN B CA 1
ATOM 1063 C C . ASN B 2 59 ? 24.58892 -8.42606 15.53262 1.000 131.36175 56 ASN B C 1
ATOM 1064 O O . ASN B 2 59 ? 25.63213 -8.06861 14.98295 1.000 134.68775 56 ASN B O 1
ATOM 1069 N N . PRO B 2 60 ? 23.88420 -9.47657 15.09010 1.000 136.98167 57 PRO B N 1
ATOM 1070 C CA . PRO B 2 60 ? 24.41876 -10.31500 13.99296 1.000 128.02446 57 PRO B CA 1
ATOM 1071 C C . PRO B 2 60 ? 24.59847 -9.56782 12.68001 1.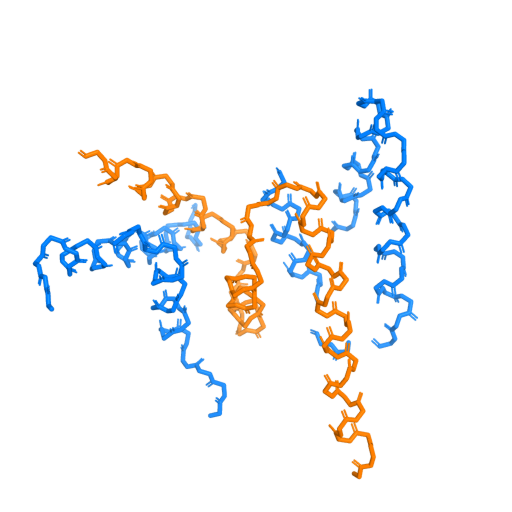000 123.55453 57 PRO B C 1
ATOM 1072 O O . PRO B 2 60 ? 25.61059 -9.74477 11.98489 1.000 119.67275 57 PRO B O 1
ATOM 1076 N N . GLU B 2 61 ? 23.62045 -8.74658 12.31179 1.000 121.53726 58 GLU B N 1
ATOM 1077 C CA . GLU B 2 61 ? 23.78992 -7.86574 11.17065 1.000 129.51574 58 GLU B CA 1
ATOM 1078 C C . GLU B 2 61 ? 25.09035 -7.08694 11.27176 1.000 128.64722 58 GLU B C 1
ATOM 1079 O O . GLU B 2 61 ? 25.94469 -7.15980 10.38675 1.000 135.60768 58 GLU B O 1
ATOM 1085 N N . ALA B 2 62 ? 25.25877 -6.33191 12.35296 1.000 132.22242 59 ALA B N 1
ATOM 1086 C CA . ALA B 2 62 ? 26.48724 -5.56484 12.52070 1.000 134.57649 59 ALA B CA 1
ATOM 1087 C C . ALA B 2 62 ? 27.71693 -6.46294 12.46218 1.000 129.44259 59 ALA B C 1
ATOM 1088 O O . ALA B 2 62 ? 28.73064 -6.09867 11.85820 1.000 128.39505 59 ALA B O 1
ATOM 1090 N N . LEU B 2 63 ? 27.63528 -7.65091 13.06283 1.000 120.11245 60 LEU B N 1
ATOM 1091 C CA . LEU B 2 63 ? 28.80084 -8.52003 13.16255 1.000 117.16346 60 LEU B CA 1
ATOM 1092 C C . LEU B 2 63 ? 29.18257 -9.09503 11.80618 1.000 124.56787 60 LEU B C 1
ATOM 1093 O O . LEU B 2 63 ? 30.37113 -9.17435 11.46117 1.000 125.02205 60 LEU B O 1
ATOM 1098 N N . SER B 2 64 ? 28.19503 -9.56764 11.04657 1.000 122.84886 61 SER B N 1
ATOM 1099 C CA . SER B 2 64 ? 28.48019 -9.93688 9.66905 1.000 127.48581 61 SER B CA 1
ATOM 1100 C C . SER B 2 64 ? 29.12177 -8.76263 8.93546 1.000 127.24008 61 SER B C 1
ATOM 1101 O O . SER B 2 64 ? 30.23011 -8.86410 8.40039 1.000 125.26639 61 SER B O 1
ATOM 1104 N N . SER B 2 65 ? 28.42564 -7.62844 8.92198 1.000 123.67870 62 SER B N 1
ATOM 1105 C CA . SER B 2 65 ? 28.92016 -6.42127 8.27803 1.000 126.45594 62 SER B CA 1
ATOM 1106 C C . SER B 2 65 ? 30.37574 -6.12569 8.64351 1.000 124.44737 62 SER B C 1
ATOM 1107 O O . SER B 2 65 ? 31.18043 -5.74320 7.78755 1.000 128.92705 62 SER B O 1
ATOM 1110 N N . VAL B 2 66 ? 30.73977 -6.28940 9.91504 1.000 129.26045 63 VAL B N 1
ATOM 1111 C CA . VAL B 2 66 ? 32.12825 -6.01686 10.25839 1.000 128.73830 63 VAL B CA 1
ATOM 1112 C C . VAL B 2 66 ? 33.02032 -7.14544 9.75855 1.000 123.77461 63 VAL B C 1
ATOM 1113 O O . VAL B 2 66 ? 34.20496 -6.93412 9.48375 1.000 123.61648 63 VAL B O 1
ATOM 1117 N N . ILE B 2 67 ? 32.46702 -8.33550 9.55111 1.000 121.59296 64 ILE B N 1
ATOM 1118 C CA . ILE B 2 67 ? 33.27230 -9.41181 8.97190 1.000 129.59407 64 ILE B CA 1
ATOM 1119 C C . ILE B 2 67 ? 33.51861 -9.15220 7.49306 1.000 123.64025 64 ILE B C 1
ATOM 1120 O O . ILE B 2 67 ? 34.65160 -9.22796 7.00710 1.000 123.24242 64 ILE B O 1
ATOM 1125 N N . LYS B 2 68 ? 32.44686 -8.85186 6.76009 1.000 127.27693 65 LYS B N 1
ATOM 1126 C CA . LYS B 2 68 ? 32.51572 -8.44343 5.36245 1.000 125.45982 65 LYS B CA 1
ATOM 1127 C C . LYS B 2 68 ? 33.64134 -7.43901 5.12365 1.000 130.00975 65 LYS B C 1
ATOM 1128 O O . LYS B 2 68 ? 34.65987 -7.76371 4.50700 1.000 137.95331 65 LYS B O 1
ATOM 1134 N N . GLU B 2 69 ? 33.49311 -6.23514 5.67989 1.000 128.47385 66 GLU B N 1
ATOM 1135 C CA . GLU B 2 69 ? 34.41441 -5.13404 5.40232 1.000 131.84047 66 GLU B CA 1
ATOM 1136 C C . GLU B 2 69 ? 35.86040 -5.46566 5.72802 1.000 130.75048 66 GLU B C 1
ATOM 1137 O O . GLU B 2 69 ? 36.76790 -4.93799 5.07045 1.000 133.51682 66 GLU B O 1
ATOM 1143 N N . LEU B 2 70 ? 36.12296 -6.31062 6.72673 1.000 130.92696 67 LEU B N 1
ATOM 1144 C CA . LEU B 2 70 ? 37.54349 -6.54466 6.97866 1.000 136.19533 67 LEU B CA 1
ATOM 1145 C C . LEU B 2 70 ? 38.12768 -7.61114 6.06607 1.000 139.13088 67 LEU B C 1
ATOM 1146 O O . LEU B 2 70 ? 39.28829 -7.48687 5.66266 1.000 146.42130 67 LEU B O 1
ATOM 1151 N N . ARG B 2 71 ? 37.35329 -8.63906 5.70461 1.000 141.60705 68 ARG B N 1
ATOM 1152 C CA . ARG B 2 71 ? 37.73149 -9.47659 4.56884 1.000 134.82537 68 ARG B CA 1
ATOM 1153 C C . ARG B 2 71 ? 38.14722 -8.60937 3.40111 1.000 132.02388 68 ARG B C 1
ATOM 1154 O O . ARG B 2 71 ? 39.24352 -8.75500 2.84184 1.000 131.25022 68 ARG B O 1
ATOM 1162 N N . LYS B 2 72 ? 37.27142 -7.67164 3.05740 1.000 134.72318 69 LYS B N 1
ATOM 1163 C CA . LYS B 2 72 ? 37.51371 -6.68952 2.01657 1.000 138.24985 69 LYS B CA 1
ATOM 1164 C C . LYS B 2 72 ? 38.88629 -6.03724 2.16019 1.000 144.73011 69 LYS B C 1
ATOM 1165 O O . LYS B 2 72 ? 39.74490 -6.15450 1.27837 1.000 148.92854 69 LYS B O 1
ATOM 1171 N N . ALA B 2 73 ? 39.11889 -5.35750 3.28205 1.000 148.10425 70 ALA B N 1
ATOM 1172 C CA . ALA B 2 73 ? 40.40506 -4.69927 3.47804 1.000 148.91173 70 ALA B CA 1
ATOM 1173 C C . ALA B 2 73 ? 41.550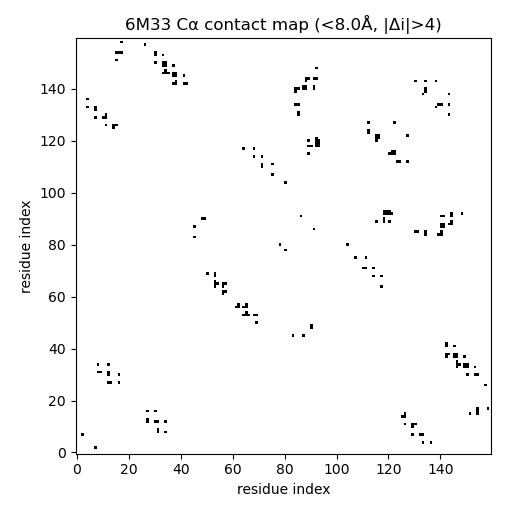93 -5.69576 3.52855 1.000 148.35844 70 ALA B C 1
ATOM 1174 O O . ALA B 2 73 ? 42.63059 -5.40833 3.01414 1.000 153.24048 70 ALA B O 1
ATOM 1176 N N . THR B 2 74 ? 41.34062 -6.85331 4.16136 1.000 142.92713 71 THR B N 1
ATOM 1177 C CA . THR B 2 74 ? 42.33563 -7.92212 4.15828 1.000 149.30239 71 THR B CA 1
ATOM 1178 C C . THR B 2 74 ? 42.77828 -8.23412 2.74600 1.000 165.12818 71 THR B C 1
ATOM 1179 O O . THR B 2 74 ? 43.96148 -8.12835 2.40253 1.000 174.21709 71 THR B O 1
ATOM 1183 N N . GLU B 2 75 ? 41.82605 -8.68405 1.93217 1.000 159.56018 72 GLU B N 1
ATOM 1184 C CA . GLU B 2 75 ? 42.05726 -8.85961 0.51024 1.000 164.34011 72 GLU B CA 1
ATOM 1185 C C . GLU B 2 75 ? 42.81827 -7.67719 -0.07125 1.000 172.57345 72 GLU B C 1
ATOM 1186 O O . GLU B 2 75 ? 43.88139 -7.84509 -0.67347 1.000 186.67703 72 GLU B O 1
ATOM 1192 N N . ALA B 2 76 ? 42.31847 -6.46391 0.14941 1.000 167.95500 73 ALA B N 1
ATOM 1193 C CA . ALA B 2 76 ? 42.93275 -5.29948 -0.48044 1.000 176.46134 73 ALA B CA 1
ATOM 1194 C C . ALA B 2 76 ? 44.29132 -4.97243 0.13682 1.000 178.06687 73 ALA B C 1
ATOM 1195 O O . ALA B 2 76 ? 45.23088 -4.61006 -0.58373 1.000 183.35725 73 ALA B O 1
ATOM 1197 N N . LEU B 2 77 ? 44.40562 -5.07132 1.46827 1.000 173.79940 74 LEU B N 1
ATOM 1198 C CA . LEU B 2 77 ? 45.67689 -4.85618 2.15948 1.000 175.74446 74 LEU B CA 1
ATOM 1199 C C . LEU B 2 77 ? 46.71355 -5.90603 1.80454 1.000 174.61750 74 LEU B C 1
ATOM 1200 O O . LEU B 2 77 ? 47.90649 -5.69734 2.04899 1.000 178.91136 74 LEU B O 1
ATOM 1205 N N . LYS B 2 78 ? 46.28533 -7.02934 1.23941 1.000 176.46792 75 LYS B N 1
ATOM 1206 C CA . LYS B 2 78 ? 47.22264 -8.08377 0.87964 1.000 183.92435 75 LYS B CA 1
ATOM 1207 C C . LYS B 2 78 ? 48.20039 -7.63771 -0.22065 1.000 196.71052 75 LYS B C 1
ATOM 1208 O O . LYS B 2 78 ? 49.37015 -8.04547 -0.21745 1.000 204.61441 75 LYS B O 1
ATOM 1214 N N . ALA B 2 79 ? 47.76373 -6.78131 -1.13966 1.000 192.28819 76 ALA B N 1
ATOM 1215 C CA . ALA B 2 79 ? 48.60563 -6.33094 -2.24419 1.000 198.01266 76 ALA B CA 1
ATOM 1216 C C . ALA B 2 79 ? 49.94328 -5.71849 -1.79784 1.000 199.28329 76 ALA B C 1
ATOM 1217 O O . ALA B 2 79 ? 50.96629 -5.83346 -2.49516 1.000 204.43249 76 ALA B O 1
#